Protein AF-A0A7S2PVA5-F1 (afdb_monomer_lite)

Radius of gyration: 33.4 Å; chains: 1; bounding box: 37×71×102 Å

pLDDT: mean 71.13, std 23.62, range [33.78, 97.62]

Secondary structure (DSSP, 8-state):
-------------------------------------------------------------------HHHHHHHHSSS-HHHHHHHHHHGGGTS----EEE-HHHHHHHTS--EEE-GGGSTTSSTTHHHH-

Structure (mmCIF, N/CA/C/O backbone):
data_AF-A0A7S2PVA5-F1
#
_entry.id   AF-A0A7S2PVA5-F1
#
loop_
_atom_site.group_PDB
_atom_site.id
_atom_site.type_symbol
_atom_site.label_atom_id
_atom_site.label_alt_id
_atom_site.label_comp_id
_atom_site.label_asym_id
_atom_site.label_entity_id
_atom_site.label_seq_id
_atom_site.pdbx_PDB_ins_code
_atom_site.Cartn_x
_atom_site.Cartn_y
_atom_site.Cartn_z
_atom_site.occupancy
_atom_site.B_iso_or_equiv
_atom_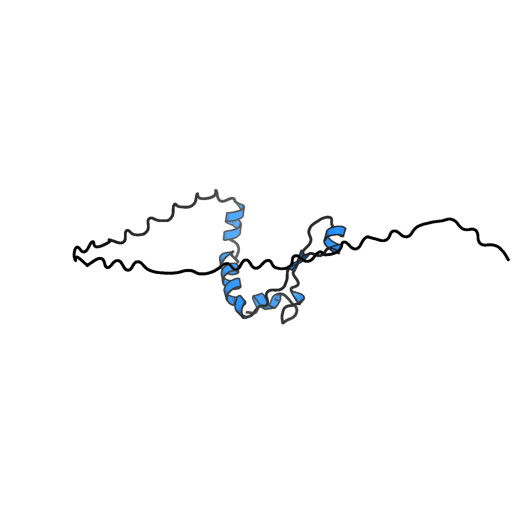site.auth_seq_id
_atom_site.auth_comp_id
_atom_site.auth_asym_id
_atom_site.auth_atom_id
_atom_site.pdbx_PDB_model_num
ATOM 1 N N . MET A 1 1 ? -10.684 12.108 65.804 1.00 39.12 1 MET A N 1
ATOM 2 C CA . MET A 1 1 ? -11.953 12.877 65.810 1.00 39.12 1 MET A CA 1
ATOM 3 C C . MET A 1 1 ? -12.171 13.335 64.368 1.00 39.12 1 MET A C 1
ATOM 5 O O . MET A 1 1 ? -11.266 13.968 63.867 1.00 39.12 1 MET A O 1
ATOM 9 N N . ILE A 1 2 ? -13.187 12.981 63.576 1.00 39.56 2 ILE A N 1
ATOM 10 C CA . ILE A 1 2 ? -14.567 12.536 63.800 1.00 39.56 2 ILE A CA 1
ATOM 11 C C . ILE A 1 2 ? -14.996 11.608 62.637 1.00 39.56 2 ILE A C 1
ATOM 13 O O . ILE A 1 2 ? -14.691 11.861 61.480 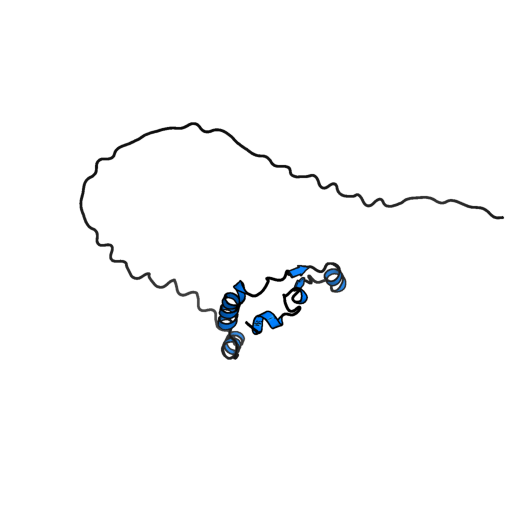1.00 39.56 2 ILE A O 1
ATOM 17 N N . ARG A 1 3 ? -15.676 10.530 63.041 1.00 36.66 3 ARG A N 1
ATOM 18 C CA . ARG A 1 3 ? -16.669 9.643 62.401 1.00 36.66 3 ARG A CA 1
ATOM 19 C C . ARG A 1 3 ? -16.771 9.463 60.874 1.00 36.66 3 ARG A C 1
ATOM 21 O O . ARG A 1 3 ? -17.170 10.338 60.121 1.00 36.66 3 ARG A O 1
ATOM 28 N N . CYS A 1 4 ? -16.643 8.181 60.540 1.00 38.94 4 CYS A N 1
ATOM 29 C CA . CYS A 1 4 ? -17.294 7.430 59.473 1.00 38.94 4 CYS A CA 1
ATOM 30 C C . CYS A 1 4 ? -18.837 7.518 59.538 1.00 38.94 4 CYS A C 1
ATOM 32 O O . CYS A 1 4 ? -19.400 7.336 60.619 1.00 38.94 4 CYS A O 1
ATOM 34 N N . LEU A 1 5 ? -19.507 7.692 58.391 1.00 52.84 5 LEU A N 1
ATOM 35 C CA . LEU A 1 5 ? -20.844 7.144 58.141 1.00 52.84 5 LEU A CA 1
ATOM 36 C C . LEU A 1 5 ? -20.929 6.582 56.716 1.00 52.84 5 LEU A C 1
ATOM 38 O O . LEU A 1 5 ? -20.445 7.155 55.745 1.00 52.84 5 LEU A O 1
ATOM 42 N N . LEU A 1 6 ? -21.527 5.401 56.674 1.00 46.19 6 LEU A N 1
ATOM 43 C CA . LEU A 1 6 ? -21.598 4.407 55.619 1.00 46.19 6 LEU A CA 1
ATOM 44 C C . LEU A 1 6 ? -22.840 4.652 54.740 1.00 46.19 6 LEU A C 1
ATOM 46 O O . LEU A 1 6 ? -23.919 4.875 55.280 1.00 46.19 6 LEU A O 1
ATOM 50 N N . SER A 1 7 ? -22.723 4.529 53.417 1.00 40.94 7 SER A N 1
ATOM 51 C CA . SER A 1 7 ? -23.835 4.188 52.507 1.00 40.94 7 SER A CA 1
ATOM 52 C C . SER A 1 7 ? -23.224 3.726 51.173 1.00 40.94 7 SER A C 1
ATOM 54 O O . SER A 1 7 ? -22.601 4.516 50.479 1.00 40.94 7 SER A O 1
ATOM 56 N N . SER A 1 8 ? -23.011 2.430 50.946 1.00 43.91 8 SER A N 1
ATOM 57 C CA . SER A 1 8 ? -23.956 1.369 50.552 1.00 43.91 8 SER A CA 1
ATOM 58 C C . SER A 1 8 ? -24.037 1.146 49.021 1.00 43.91 8 SER A C 1
ATOM 60 O O . SER A 1 8 ? -24.834 1.748 48.320 1.00 43.91 8 SER A O 1
ATOM 62 N N . ALA A 1 9 ? -23.202 0.191 48.567 1.00 52.84 9 ALA A N 1
ATOM 63 C CA . ALA A 1 9 ? -23.395 -0.757 47.448 1.00 52.84 9 ALA A CA 1
ATOM 64 C C . ALA A 1 9 ? -23.427 -0.259 45.972 1.00 52.84 9 ALA A C 1
ATOM 66 O O . ALA A 1 9 ? -23.708 0.897 45.696 1.00 52.84 9 ALA A O 1
ATOM 67 N N . PRO A 1 10 ? -23.246 -1.157 44.975 1.00 47.12 10 PRO A N 1
ATOM 68 C CA . PRO A 1 10 ? -22.248 -2.224 44.875 1.00 47.12 10 PRO A CA 1
ATOM 69 C C . PRO A 1 10 ? -21.441 -2.183 43.555 1.00 47.12 10 PRO A C 1
ATOM 71 O O . PRO A 1 10 ? -21.831 -1.615 42.538 1.00 47.12 10 PRO A O 1
ATOM 74 N N . ARG A 1 11 ? -20.298 -2.876 43.583 1.00 45.34 11 ARG A N 1
ATOM 75 C CA . ARG A 1 11 ? -19.402 -3.155 42.453 1.00 45.34 11 ARG A CA 1
ATOM 76 C C . ARG A 1 11 ? -20.148 -3.900 41.341 1.00 45.34 11 ARG A C 1
ATOM 78 O O . ARG A 1 11 ? -20.552 -5.046 41.532 1.00 45.34 11 ARG A O 1
ATOM 85 N N . ALA A 1 12 ? -20.271 -3.284 40.169 1.00 39.25 12 ALA A N 1
ATOM 86 C CA . ALA A 1 12 ? -20.726 -3.962 38.962 1.00 39.25 12 ALA A CA 1
ATOM 87 C C . ALA A 1 12 ? -19.630 -4.924 38.475 1.00 39.25 12 ALA A C 1
ATOM 89 O O . ALA A 1 12 ? -18.697 -4.551 37.766 1.00 39.25 12 ALA A O 1
ATOM 90 N N . ALA A 1 13 ? -19.739 -6.182 38.898 1.00 42.28 13 ALA A N 1
ATOM 91 C CA . ALA A 1 13 ? -19.005 -7.297 38.329 1.00 42.28 13 ALA A CA 1
ATOM 92 C C . ALA A 1 13 ? -19.457 -7.490 36.872 1.00 42.28 13 ALA A C 1
ATOM 94 O O . ALA A 1 13 ? -20.525 -8.043 36.598 1.00 42.28 13 ALA A O 1
ATOM 95 N N . ALA A 1 14 ? -18.647 -7.018 35.924 1.00 46.09 14 ALA A N 1
ATOM 96 C CA . ALA A 1 14 ? -18.816 -7.337 34.517 1.00 46.09 14 ALA A CA 1
ATOM 97 C C . ALA A 1 14 ? -18.638 -8.852 34.341 1.00 46.09 14 ALA A C 1
ATOM 99 O O . ALA A 1 14 ? -17.547 -9.405 34.487 1.00 46.09 14 ALA A O 1
ATOM 100 N N . ARG A 1 15 ? -19.757 -9.533 34.082 1.00 44.81 15 ARG A N 1
ATOM 101 C CA . ARG A 1 15 ? -19.827 -10.969 33.814 1.00 44.81 15 ARG A CA 1
ATOM 102 C C . ARG A 1 15 ? -18.920 -11.315 32.635 1.00 44.81 15 ARG A C 1
ATOM 104 O O . ARG A 1 15 ? -19.265 -11.074 31.480 1.00 44.81 15 ARG A O 1
ATOM 111 N N . CYS A 1 16 ? -17.791 -11.940 32.955 1.00 35.78 16 CYS A N 1
ATOM 112 C CA . CYS A 1 16 ? -16.977 -12.718 32.037 1.00 35.78 16 CYS A CA 1
ATOM 113 C C . CYS A 1 16 ? -17.876 -13.801 31.419 1.00 35.78 16 CYS A C 1
ATOM 115 O O . CYS A 1 16 ? -18.257 -14.774 32.078 1.00 35.78 16 CYS A O 1
ATOM 117 N N . ARG A 1 17 ? -18.314 -13.588 30.172 1.00 50.34 17 ARG A N 1
ATOM 118 C CA . ARG A 1 17 ? -19.065 -14.594 29.420 1.00 50.34 17 ARG A CA 1
ATOM 119 C C . ARG A 1 17 ? -18.105 -15.720 29.056 1.00 50.34 17 ARG A C 1
ATOM 121 O O . ARG A 1 17 ? -17.323 -15.626 28.119 1.00 50.34 17 ARG A O 1
ATOM 128 N N . LYS A 1 18 ? -18.196 -16.760 29.879 1.00 37.66 18 LYS A N 1
ATOM 129 C CA . LYS A 1 18 ? -17.742 -18.137 29.699 1.00 37.66 18 LYS A CA 1
ATOM 130 C C . LYS A 1 18 ? -17.725 -18.517 28.210 1.00 37.66 18 LYS A C 1
ATOM 132 O O . LYS A 1 18 ? -18.777 -18.733 27.615 1.00 37.66 18 LYS A O 1
ATOM 137 N N . TRP A 1 19 ? -16.527 -18.586 27.631 1.00 36.44 19 TRP A N 1
ATOM 138 C CA . TRP A 1 19 ? -16.271 -19.282 26.374 1.00 36.44 19 TRP A CA 1
ATOM 139 C C . TRP A 1 19 ? -16.557 -20.765 26.616 1.00 36.44 19 TRP A C 1
ATOM 141 O O . TRP A 1 19 ? -15.769 -21.462 27.251 1.00 36.44 19 TRP A O 1
ATOM 151 N N . GLN A 1 20 ? -17.731 -21.231 26.197 1.00 48.81 20 GLN A N 1
ATOM 152 C CA . GLN A 1 20 ? -18.005 -22.660 26.124 1.00 48.81 20 GLN A CA 1
ATOM 153 C C . GLN A 1 20 ? -17.348 -23.182 24.848 1.00 48.81 20 GLN A C 1
ATOM 155 O O . GLN A 1 20 ? -17.678 -22.751 23.745 1.00 48.81 20 GLN A O 1
ATOM 160 N N . GLY A 1 21 ? -16.358 -24.054 25.032 1.00 35.16 21 GLY A N 1
ATOM 161 C CA . GLY A 1 21 ? -15.656 -24.726 23.952 1.00 35.16 21 GLY A CA 1
ATOM 162 C C . GLY A 1 21 ? -16.605 -25.609 23.151 1.00 35.16 21 GLY A C 1
ATOM 163 O O . GLY A 1 21 ? -17.313 -26.445 23.707 1.00 35.16 21 GLY A O 1
ATOM 164 N N . VAL A 1 22 ? -16.586 -25.433 21.834 1.00 43.97 22 VAL A N 1
ATOM 165 C CA . VAL A 1 22 ? -17.160 -26.389 20.890 1.00 43.97 22 VAL A CA 1
ATOM 166 C C . VAL A 1 22 ? -16.081 -27.435 20.630 1.00 43.97 22 VAL A C 1
ATOM 168 O O . VAL A 1 22 ? -15.209 -27.266 19.781 1.00 43.97 22 VAL A O 1
ATOM 171 N N . THR A 1 23 ? -16.086 -28.496 21.433 1.00 47.66 23 THR A N 1
ATOM 172 C CA . THR A 1 23 ? -15.262 -29.682 21.204 1.00 47.66 23 THR A CA 1
ATOM 173 C C . THR A 1 23 ? -15.934 -30.589 20.178 1.00 47.66 23 THR A C 1
ATOM 175 O O . THR A 1 23 ? -17.041 -31.069 20.403 1.00 47.66 23 THR A O 1
ATOM 178 N N . SER A 1 24 ? -15.225 -30.795 19.066 1.00 41.22 24 SER A N 1
ATOM 179 C CA . SER A 1 24 ? -15.112 -32.024 18.268 1.00 41.22 24 SER A CA 1
ATOM 180 C C . SER A 1 24 ? -16.189 -33.095 18.493 1.00 41.22 24 SER A C 1
ATOM 182 O O . SER A 1 24 ? -16.168 -33.808 19.494 1.00 41.22 24 SER A O 1
ATOM 184 N N . GLN A 1 25 ? -17.053 -33.295 17.496 1.00 51.81 25 GLN A N 1
ATOM 185 C CA . GLN A 1 25 ? -17.727 -34.576 17.300 1.00 51.81 25 GLN A CA 1
ATOM 186 C C . GLN A 1 25 ? -17.215 -35.200 16.003 1.00 51.81 25 GLN A C 1
ATOM 188 O O . GLN A 1 25 ? -17.608 -34.833 14.899 1.00 51.81 25 GLN A O 1
ATOM 193 N N . HIS A 1 26 ? -16.283 -36.136 16.173 1.00 37.53 26 HIS A N 1
ATOM 194 C CA . HIS A 1 26 ? -15.938 -37.144 15.183 1.00 37.53 26 HIS A CA 1
ATOM 195 C C . HIS A 1 26 ? -17.122 -38.108 15.038 1.00 37.53 26 HIS A C 1
ATOM 197 O O . HIS A 1 26 ? -17.460 -38.813 15.987 1.00 37.53 26 HIS A O 1
ATOM 203 N N . ALA A 1 27 ? -17.717 -38.184 13.851 1.00 42.56 27 ALA A N 1
ATOM 204 C CA . ALA A 1 27 ? -18.620 -39.269 13.486 1.00 42.56 27 ALA A CA 1
ATOM 205 C C . ALA A 1 27 ? -17.864 -40.258 12.590 1.00 42.56 27 ALA A C 1
ATOM 207 O O . ALA A 1 27 ? -17.821 -40.121 11.372 1.00 42.56 27 ALA A O 1
ATOM 208 N N . ALA A 1 28 ? -17.244 -41.256 13.217 1.00 41.41 28 ALA A N 1
ATOM 209 C CA . ALA A 1 28 ? -16.765 -42.454 12.544 1.00 41.41 28 ALA A CA 1
ATOM 210 C C . ALA A 1 28 ? -17.867 -43.520 12.591 1.00 41.41 28 ALA A C 1
ATOM 212 O O . ALA A 1 28 ? -18.247 -43.952 13.679 1.00 41.41 28 ALA A O 1
ATOM 213 N N . ARG A 1 29 ? -18.349 -43.995 11.434 1.00 47.12 29 ARG A N 1
ATOM 214 C CA . ARG A 1 29 ? -19.074 -45.274 11.334 1.00 47.12 29 ARG A CA 1
ATOM 215 C C . ARG A 1 29 ? -18.739 -46.028 10.038 1.00 47.12 29 ARG A C 1
ATOM 217 O O . ARG A 1 29 ? -19.212 -45.696 8.963 1.00 47.12 29 ARG A O 1
ATOM 224 N N . ARG A 1 30 ? -17.884 -47.037 10.243 1.00 42.97 30 ARG A N 1
ATOM 225 C CA .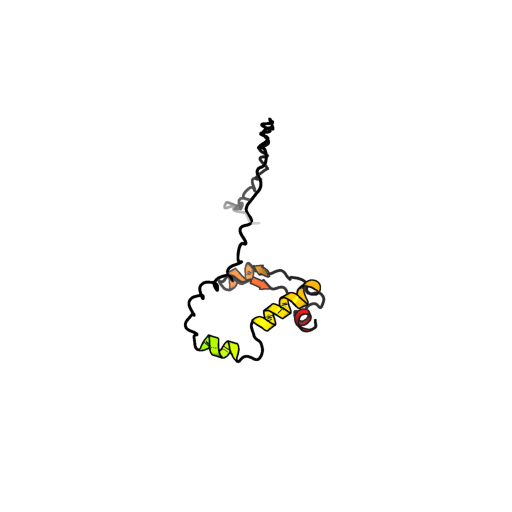 ARG A 1 30 ? -17.730 -48.367 9.614 1.00 42.97 30 ARG A CA 1
ATOM 226 C C . ARG A 1 30 ? -18.143 -48.607 8.151 1.00 42.97 30 ARG A C 1
ATOM 228 O O . ARG A 1 30 ? -19.310 -48.753 7.820 1.00 42.97 30 ARG A O 1
ATOM 235 N N . ILE A 1 31 ? -17.087 -48.857 7.381 1.00 45.88 31 ILE A N 1
ATOM 236 C CA . ILE A 1 31 ? -16.819 -49.949 6.425 1.00 45.88 31 ILE A CA 1
ATOM 237 C C . ILE A 1 31 ? -17.724 -51.196 6.559 1.00 45.88 31 ILE A C 1
ATOM 239 O O . ILE A 1 31 ? -17.705 -51.830 7.614 1.00 45.88 31 ILE A O 1
ATOM 243 N N . VAL A 1 32 ? -18.348 -51.607 5.442 1.00 42.44 32 VAL A N 1
ATOM 244 C CA . VAL A 1 32 ? -18.444 -53.001 4.938 1.00 42.44 32 VAL A CA 1
ATOM 245 C C . VAL A 1 32 ? -18.431 -52.949 3.392 1.00 42.44 32 VAL A C 1
ATOM 247 O O . VAL A 1 32 ? -19.212 -52.214 2.797 1.00 42.44 32 VAL A O 1
ATOM 250 N N . ALA A 1 33 ? -17.512 -53.685 2.760 1.00 41.78 33 ALA A N 1
ATOM 251 C CA . ALA A 1 33 ? -17.417 -53.969 1.310 1.00 41.78 33 ALA A CA 1
ATOM 252 C C . ALA A 1 33 ? -18.003 -55.389 1.027 1.00 41.78 33 ALA A C 1
ATOM 254 O O . ALA A 1 33 ? -18.468 -55.982 2.001 1.00 41.78 33 ALA A O 1
ATOM 255 N N . PRO A 1 34 ? -17.918 -56.043 -0.163 1.00 54.81 34 PRO A N 1
ATOM 256 C CA . PRO A 1 34 ? -17.424 -55.640 -1.492 1.00 54.81 34 PRO A CA 1
ATOM 257 C C . PRO A 1 34 ? -18.270 -56.174 -2.702 1.00 54.81 34 PRO A C 1
ATOM 259 O O . PRO A 1 34 ? -19.274 -56.850 -2.524 1.00 54.81 34 PRO A O 1
ATOM 262 N N . GLN A 1 35 ? -17.756 -55.922 -3.919 1.00 45.94 35 GLN A N 1
ATOM 263 C CA . GLN A 1 35 ? -17.907 -56.66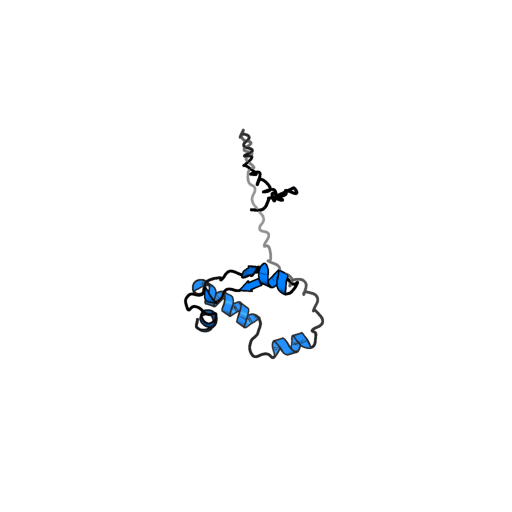5 -5.194 1.00 45.94 35 GLN A CA 1
ATOM 264 C C . GLN A 1 35 ? -19.256 -56.710 -5.939 1.00 45.94 35 GLN A C 1
ATOM 266 O O . GLN A 1 35 ? -20.217 -57.309 -5.489 1.00 45.94 35 GLN A O 1
ATOM 271 N N . GLU A 1 36 ? -19.222 -56.242 -7.191 1.00 39.78 36 GLU A N 1
ATOM 272 C CA . GLU A 1 36 ? -19.679 -57.028 -8.347 1.00 39.78 36 GLU A CA 1
ATOM 273 C C . GLU A 1 36 ? -18.787 -56.659 -9.542 1.00 39.78 36 GLU A C 1
ATOM 275 O O . GLU A 1 36 ? -18.778 -55.530 -10.037 1.00 39.78 36 GLU A O 1
ATOM 280 N N . LEU A 1 37 ? -17.964 -57.621 -9.946 1.00 49.97 37 LEU A N 1
ATOM 281 C CA . LEU A 1 37 ? -17.034 -57.550 -11.063 1.00 49.97 37 LEU A CA 1
ATOM 282 C C . LEU A 1 37 ? -17.801 -58.038 -12.296 1.00 49.97 37 LEU A C 1
ATOM 284 O O . LEU A 1 37 ? -17.817 -59.229 -12.588 1.00 49.97 37 LEU A O 1
ATOM 288 N N . ARG A 1 38 ? -18.486 -57.136 -13.006 1.00 46.06 38 ARG A N 1
ATOM 289 C CA . ARG A 1 38 ? -19.083 -57.475 -14.304 1.00 46.06 38 ARG A CA 1
ATOM 290 C C . ARG A 1 38 ? -18.113 -57.129 -15.416 1.00 46.06 38 ARG A C 1
ATOM 292 O O . ARG A 1 38 ? -17.977 -55.977 -15.816 1.00 46.06 38 ARG A O 1
ATOM 299 N N . ALA A 1 39 ? -17.440 -58.169 -15.894 1.00 42.69 39 ALA A N 1
ATOM 300 C CA . ALA A 1 39 ? -16.810 -58.184 -17.197 1.00 42.69 39 ALA A CA 1
ATOM 301 C C . ALA A 1 39 ? -17.869 -57.852 -18.258 1.00 42.69 39 ALA A C 1
ATOM 303 O O . ALA A 1 39 ? -18.872 -58.557 -18.374 1.00 42.69 39 ALA A O 1
ATOM 304 N N . PHE A 1 40 ? -17.645 -56.788 -19.024 1.00 33.78 40 PHE A N 1
ATOM 305 C CA . PHE A 1 40 ? -18.328 -56.591 -20.292 1.00 33.78 40 PHE A CA 1
ATOM 306 C C . PHE A 1 40 ? -17.269 -56.678 -21.385 1.00 33.78 40 PHE A C 1
ATOM 308 O O . PHE A 1 40 ? -16.363 -55.853 -21.480 1.00 33.78 40 PHE A O 1
ATOM 315 N N . SER A 1 41 ? -17.349 -57.783 -22.117 1.00 38.19 41 SER A N 1
ATOM 316 C CA . SER A 1 41 ? -16.609 -58.096 -23.330 1.00 38.19 41 SER A CA 1
ATOM 317 C C . SER A 1 41 ? -16.644 -56.936 -24.322 1.00 38.19 41 SER A C 1
ATOM 319 O O . SER A 1 41 ? -17.702 -56.350 -24.550 1.00 38.19 41 SER A O 1
ATOM 321 N N . GLY A 1 42 ? -15.493 -56.640 -24.924 1.00 39.44 42 GLY A N 1
ATOM 322 C CA . GLY A 1 42 ? -15.377 -55.636 -25.973 1.00 39.44 42 GLY A CA 1
ATOM 323 C C . GLY A 1 42 ? -16.111 -56.012 -27.259 1.00 39.44 42 GLY A C 1
ATOM 324 O O . GLY A 1 42 ? -16.294 -57.191 -27.560 1.00 39.44 42 GLY A O 1
ATOM 325 N N . VAL A 1 43 ? -16.455 -54.979 -28.026 1.00 45.12 43 VAL A N 1
ATOM 326 C CA . VAL A 1 43 ? -16.612 -55.008 -29.484 1.00 45.12 43 VAL A CA 1
ATOM 327 C C . VAL A 1 43 ? -16.029 -53.694 -30.016 1.00 45.12 43 VAL A C 1
ATOM 329 O O . VAL A 1 43 ? -16.177 -52.650 -29.382 1.00 45.12 43 VAL A O 1
ATOM 332 N N . ALA A 1 44 ? -15.278 -53.813 -31.108 1.00 43.41 44 ALA A N 1
ATOM 333 C CA . ALA A 1 44 ? -14.575 -52.760 -31.830 1.00 43.41 44 ALA A CA 1
ATOM 334 C C . ALA A 1 44 ? -15.494 -51.971 -32.783 1.00 43.41 44 ALA A C 1
ATOM 336 O O . ALA A 1 44 ? -16.598 -52.430 -33.071 1.00 43.41 44 ALA A O 1
ATOM 337 N N . ASP A 1 45 ? -14.933 -50.870 -33.303 1.00 37.38 45 ASP A N 1
ATOM 338 C CA . ASP A 1 45 ? -15.414 -49.988 -34.384 1.00 37.38 45 ASP A CA 1
ATOM 339 C C . ASP A 1 45 ? -16.653 -49.129 -34.047 1.00 37.38 45 ASP A C 1
ATOM 341 O O . ASP A 1 45 ? -17.564 -49.566 -33.357 1.00 37.38 45 ASP A O 1
ATOM 345 N N . ASP A 1 46 ? -16.724 -47.843 -34.388 1.00 39.53 46 ASP A N 1
ATOM 346 C CA . ASP A 1 46 ? -16.086 -47.119 -35.487 1.00 39.53 46 ASP A CA 1
ATOM 347 C C . ASP A 1 46 ? -15.488 -45.782 -35.010 1.00 39.53 46 ASP A C 1
ATOM 349 O O . ASP A 1 46 ? -15.961 -45.148 -34.061 1.00 39.53 46 ASP A O 1
ATOM 353 N N . GLY A 1 47 ? -14.421 -45.346 -35.680 1.00 50.59 47 GLY A N 1
ATOM 354 C CA . GLY A 1 47 ? -13.821 -44.035 -35.473 1.00 50.59 47 GLY A CA 1
ATOM 355 C C . GLY A 1 47 ? -14.781 -42.912 -35.853 1.00 50.59 47 GLY A C 1
ATOM 356 O O . GLY A 1 47 ? -14.991 -42.647 -37.034 1.00 50.59 47 GLY A O 1
ATOM 357 N N . GLU A 1 48 ? -15.295 -42.204 -34.851 1.00 43.56 48 GLU A N 1
ATOM 358 C CA . GLU A 1 48 ? -15.894 -40.891 -35.052 1.00 43.56 48 GLU A CA 1
ATOM 359 C C . GLU A 1 48 ? -14.814 -39.840 -34.795 1.00 43.56 48 GLU A C 1
ATOM 361 O O . GLU A 1 48 ? -14.393 -39.585 -33.663 1.00 43.56 48 GLU A O 1
ATOM 366 N N . GLU A 1 49 ? -14.299 -39.285 -35.887 1.00 43.75 49 GLU A N 1
ATOM 367 C CA . GLU A 1 49 ? -13.451 -38.105 -35.890 1.00 43.75 49 GLU A CA 1
ATOM 368 C C . GLU A 1 49 ? -14.257 -36.952 -35.276 1.00 43.75 49 GLU A C 1
ATOM 370 O O . GLU A 1 49 ? -15.076 -36.310 -35.935 1.00 43.75 49 GLU A O 1
ATOM 375 N N . ILE A 1 50 ? -14.068 -36.719 -33.974 1.00 50.97 50 ILE A N 1
ATOM 376 C CA . ILE A 1 50 ? -14.565 -35.517 -33.312 1.00 50.97 50 ILE A CA 1
ATOM 377 C C . ILE A 1 50 ? -13.776 -34.363 -33.920 1.00 50.97 50 ILE A C 1
ATOM 379 O O . ILE A 1 50 ? -12.662 -34.054 -33.502 1.00 50.97 50 ILE A O 1
ATOM 383 N N . VAL A 1 51 ? -14.348 -33.743 -34.947 1.00 55.75 51 VAL A N 1
ATOM 384 C CA . VAL A 1 51 ? -13.934 -32.416 -35.377 1.00 55.75 51 VAL A CA 1
ATOM 385 C C . VAL A 1 51 ? -14.149 -31.503 -34.176 1.00 55.75 51 VAL A C 1
ATOM 387 O O . VAL A 1 51 ? -15.283 -31.193 -33.810 1.00 55.75 51 VAL A O 1
ATOM 390 N N . ASP A 1 52 ? -13.056 -31.141 -33.506 1.00 60.09 52 ASP A N 1
ATOM 391 C CA . ASP A 1 52 ? -13.048 -30.140 -32.448 1.00 60.09 52 ASP A CA 1
ATOM 392 C C . ASP A 1 52 ? -13.578 -28.840 -33.053 1.00 60.09 52 ASP A C 1
ATOM 394 O O . ASP A 1 52 ? -12.850 -28.052 -33.664 1.00 60.09 52 ASP A O 1
ATOM 398 N N . ALA A 1 53 ? -14.892 -28.645 -32.941 1.00 61.25 53 ALA A N 1
ATOM 399 C CA . ALA A 1 53 ? -15.536 -27.401 -33.287 1.00 61.25 53 ALA A CA 1
ATOM 400 C C . ALA A 1 53 ? -14.772 -26.303 -32.536 1.00 61.25 53 ALA A C 1
ATOM 402 O O . ALA A 1 53 ? -14.616 -26.414 -31.313 1.00 61.25 53 ALA A O 1
ATOM 403 N N . PRO A 1 54 ? -14.256 -25.267 -33.228 1.00 69.19 54 PRO A N 1
ATOM 404 C CA . PRO A 1 54 ? -13.567 -24.187 -32.545 1.00 69.19 54 PRO A CA 1
ATOM 405 C C . PRO A 1 54 ? -14.512 -23.680 -31.456 1.00 69.19 54 PRO A C 1
ATOM 407 O O . PRO A 1 54 ? -15.692 -23.468 -31.760 1.00 69.19 54 PRO A O 1
ATOM 410 N N . PRO A 1 55 ? -14.054 -23.547 -30.195 1.00 71.38 55 PRO A N 1
ATOM 411 C CA . PRO A 1 55 ? -14.928 -23.152 -29.108 1.00 71.38 55 PRO A CA 1
ATOM 412 C C . PRO A 1 55 ? -15.617 -21.863 -29.5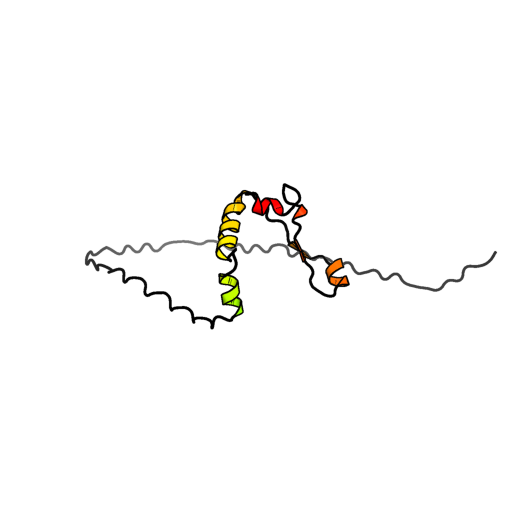32 1.00 71.38 55 PRO A C 1
ATOM 414 O O . PRO A 1 55 ? -14.959 -20.844 -29.762 1.00 71.38 55 PRO A O 1
ATOM 417 N N . SER A 1 56 ? -16.938 -21.941 -29.707 1.00 67.94 56 SER A N 1
ATOM 418 C CA . SER A 1 56 ? -17.773 -20.787 -30.011 1.00 67.94 56 SER A CA 1
ATOM 419 C C . SER A 1 56 ? -17.371 -19.678 -29.042 1.00 67.94 56 SER A C 1
ATOM 421 O O . SER A 1 56 ? -17.296 -19.968 -27.838 1.00 67.94 56 SER A O 1
ATOM 423 N N . PRO A 1 57 ? -17.049 -18.464 -29.531 1.00 72.94 57 PRO A N 1
ATOM 424 C CA . PRO A 1 57 ? -16.534 -17.407 -28.678 1.00 72.94 57 PRO A CA 1
ATOM 425 C C . PRO A 1 57 ? -17.469 -17.261 -27.474 1.00 72.94 57 PRO A C 1
ATOM 427 O O . PRO A 1 57 ? -18.692 -17.297 -27.665 1.00 72.94 57 PRO A O 1
ATOM 430 N N . PRO A 1 58 ? -16.927 -17.161 -26.243 1.00 73.88 58 PRO A N 1
ATOM 431 C CA . PRO A 1 58 ? -17.736 -16.969 -25.050 1.00 73.88 58 PRO A CA 1
ATOM 432 C C . PRO A 1 58 ? -18.774 -15.883 -25.328 1.00 73.88 58 PRO A C 1
ATOM 434 O O . PRO A 1 58 ? -18.400 -14.888 -25.958 1.00 73.88 58 PRO A O 1
ATOM 437 N N . PRO A 1 59 ? -20.045 -16.055 -24.910 1.00 68.50 59 PRO A N 1
ATOM 438 C CA . PRO A 1 59 ? -21.080 -15.058 -25.148 1.00 68.50 59 PRO A CA 1
ATOM 439 C C . PRO A 1 59 ? -20.530 -13.703 -24.720 1.00 68.50 59 PRO A C 1
ATOM 441 O O . PRO A 1 59 ? -20.182 -13.512 -23.552 1.00 68.50 59 PRO A O 1
ATOM 444 N N . GLU A 1 60 ? -20.339 -12.826 -25.708 1.00 61.91 60 GLU A N 1
ATOM 445 C CA . GLU A 1 60 ? -19.628 -11.566 -25.551 1.00 61.91 60 GLU A CA 1
ATOM 446 C C . GLU A 1 60 ? -20.327 -10.804 -24.427 1.00 61.91 60 GLU A C 1
ATOM 448 O O . GLU A 1 60 ? -21.507 -10.457 -24.536 1.00 61.91 60 GLU A O 1
ATOM 453 N N . ALA A 1 61 ? -19.636 -10.665 -23.290 1.00 66.31 61 ALA A N 1
ATOM 454 C CA . ALA A 1 61 ? -20.218 -10.087 -22.090 1.00 66.31 61 ALA A CA 1
ATOM 455 C C . ALA A 1 61 ? -20.877 -8.747 -22.456 1.00 66.31 61 ALA A C 1
ATOM 457 O O . ALA A 1 61 ? -20.294 -7.991 -23.242 1.00 66.31 61 ALA A O 1
ATOM 458 N N . PRO A 1 62 ? -22.077 -8.434 -21.929 1.00 64.75 62 PRO A N 1
ATOM 459 C CA . PRO A 1 62 ? -22.797 -7.230 -22.316 1.00 64.75 62 PRO A CA 1
ATOM 460 C C . PRO A 1 62 ? -21.880 -6.025 -22.121 1.00 64.75 62 PRO A C 1
ATOM 462 O O . PRO A 1 62 ? -21.474 -5.728 -20.993 1.00 64.75 62 PRO A O 1
ATOM 465 N N . LYS A 1 63 ? -21.519 -5.372 -23.237 1.00 63.09 63 LYS A N 1
ATOM 466 C CA . LYS A 1 63 ? -20.594 -4.235 -23.271 1.00 63.09 63 LYS A CA 1
ATOM 467 C C . LYS A 1 63 ? -21.171 -3.152 -22.372 1.00 63.09 63 LYS A C 1
ATOM 469 O O . LYS A 1 63 ? -22.128 -2.466 -22.735 1.00 63.09 63 LYS A O 1
ATOM 474 N N . ARG A 1 64 ? -20.643 -3.059 -21.148 1.00 75.88 64 ARG A N 1
ATOM 475 C CA . ARG A 1 64 ? -21.003 -2.005 -20.199 1.00 75.88 64 ARG A CA 1
ATOM 476 C C . ARG A 1 64 ? -20.826 -0.682 -20.930 1.00 75.88 64 ARG A C 1
ATOM 478 O O . ARG A 1 64 ? -19.789 -0.466 -21.552 1.00 75.88 64 ARG A O 1
ATOM 485 N N . LYS A 1 65 ? -21.837 0.186 -20.871 1.00 70.19 65 LYS A N 1
ATOM 486 C CA . LYS A 1 65 ? -21.715 1.545 -21.400 1.00 70.19 65 LYS A CA 1
ATOM 487 C C . LYS A 1 65 ? -20.538 2.201 -20.681 1.00 70.19 65 LYS A C 1
ATOM 489 O O . LYS A 1 65 ? -20.624 2.433 -19.477 1.00 70.19 65 LYS A O 1
ATOM 494 N N . ILE A 1 66 ? -19.449 2.406 -21.415 1.00 73.31 66 ILE A N 1
ATOM 495 C CA . ILE A 1 66 ? -18.226 3.038 -20.927 1.00 73.31 66 ILE A CA 1
ATOM 496 C C . ILE A 1 66 ? -18.596 4.441 -20.467 1.00 73.31 66 ILE A C 1
ATOM 498 O O . ILE A 1 66 ? -19.118 5.254 -21.233 1.00 73.31 66 ILE A O 1
ATOM 502 N N . SER A 1 67 ? -18.430 4.678 -19.170 1.00 82.81 67 SER A N 1
ATOM 503 C CA . SER A 1 67 ? -18.630 5.995 -18.591 1.00 82.81 67 SER A CA 1
ATOM 504 C C . SER A 1 67 ? -17.414 6.856 -18.924 1.00 82.81 67 SER A C 1
ATOM 506 O O . SER A 1 67 ? -16.317 6.332 -19.088 1.00 82.81 67 SER A O 1
ATOM 508 N N . GLN A 1 68 ? -17.569 8.182 -18.980 1.00 79.25 68 GLN A N 1
ATOM 509 C CA . GLN A 1 68 ? -16.442 9.096 -19.230 1.00 79.25 68 GLN A CA 1
ATOM 510 C C . GLN A 1 68 ? -15.241 8.820 -18.304 1.00 79.25 68 GLN A C 1
ATOM 512 O O . GLN A 1 68 ? -14.098 8.952 -18.723 1.00 79.25 68 GLN A O 1
ATOM 517 N N . ARG A 1 69 ? -15.491 8.375 -17.061 1.00 80.25 69 ARG A N 1
ATOM 518 C CA . ARG A 1 69 ? -14.446 7.983 -16.101 1.00 80.25 69 ARG A CA 1
ATOM 519 C C . ARG A 1 69 ? -13.585 6.824 -16.589 1.00 80.25 69 ARG A C 1
ATOM 521 O O . ARG A 1 69 ? -12.386 6.851 -16.354 1.00 80.25 69 ARG A O 1
ATOM 528 N N . ASP A 1 70 ? -14.180 5.837 -17.247 1.00 82.31 70 ASP A N 1
ATOM 529 C CA . ASP A 1 70 ? -13.455 4.658 -17.720 1.00 82.31 70 ASP A CA 1
ATOM 530 C C . ASP A 1 70 ? -12.484 5.045 -18.845 1.00 82.31 70 ASP A C 1
ATOM 532 O O . ASP A 1 70 ? -11.353 4.573 -18.865 1.00 82.31 70 ASP A O 1
ATOM 536 N N . THR A 1 71 ? -12.874 5.993 -19.705 1.00 82.00 71 THR A N 1
ATOM 537 C CA . THR A 1 71 ? -12.005 6.542 -20.756 1.00 82.00 71 THR A CA 1
ATOM 538 C C . THR A 1 71 ? -10.765 7.222 -20.171 1.00 82.00 71 THR A C 1
ATOM 540 O O . THR A 1 71 ? -9.654 6.968 -20.624 1.00 82.00 71 THR A O 1
ATOM 543 N N . TYR A 1 72 ? -10.929 8.033 -19.118 1.00 84.12 72 TYR A N 1
ATOM 544 C CA . TYR A 1 72 ? -9.794 8.689 -18.458 1.00 84.12 72 TYR A CA 1
ATOM 545 C C . TYR A 1 72 ? -8.853 7.698 -17.764 1.00 84.12 72 TYR A C 1
ATOM 547 O O . TYR A 1 72 ? -7.662 7.971 -17.661 1.00 84.12 72 TYR A O 1
ATOM 555 N N . LEU A 1 73 ? -9.357 6.557 -17.278 1.00 82.38 73 LEU A N 1
ATOM 556 C CA . LEU A 1 73 ? -8.513 5.537 -16.649 1.00 82.38 73 LEU A CA 1
ATOM 557 C C . LEU A 1 73 ? -7.607 4.817 -17.656 1.00 82.38 73 LEU A C 1
ATOM 559 O O . LEU A 1 73 ? -6.522 4.388 -17.269 1.00 82.38 73 LEU A O 1
ATOM 563 N N . GLU A 1 74 ? -8.025 4.697 -18.919 1.00 81.62 74 GLU A N 1
ATOM 564 C CA . GLU A 1 74 ? -7.198 4.103 -19.979 1.00 81.62 74 GLU A CA 1
ATOM 565 C C . GLU A 1 74 ? -6.107 5.050 -20.504 1.00 81.62 74 GLU A C 1
ATOM 567 O O . GLU A 1 74 ? -5.087 4.579 -20.996 1.00 81.62 74 GLU A O 1
ATOM 572 N N . GLU A 1 75 ? -6.271 6.367 -20.355 1.00 88.75 75 GLU A N 1
ATOM 573 C CA . GLU A 1 75 ? -5.265 7.364 -20.759 1.00 88.75 75 GLU A CA 1
ATOM 574 C C . GLU A 1 75 ? -4.152 7.561 -19.708 1.00 88.75 75 GLU A C 1
ATOM 576 O O . GLU A 1 75 ? -3.099 8.137 -19.992 1.00 88.75 75 GLU A O 1
ATOM 581 N N . LEU A 1 76 ? -4.346 7.070 -18.478 1.00 93.06 76 LEU A N 1
ATOM 582 C CA . LEU A 1 76 ? -3.343 7.186 -17.421 1.00 93.06 76 LEU A CA 1
ATOM 583 C C . LEU A 1 76 ? -2.070 6.388 -17.761 1.00 93.06 76 LEU A C 1
ATOM 585 O O . LEU A 1 76 ? -2.150 5.266 -18.257 1.00 93.06 76 LEU A O 1
ATOM 589 N N . PRO A 1 77 ? -0.879 6.894 -17.385 1.00 94.44 77 PRO A N 1
ATOM 590 C CA . PRO A 1 77 ? 0.395 6.226 -17.670 1.00 94.44 77 PRO A CA 1
ATOM 591 C C . PRO A 1 77 ? 0.569 4.878 -16.953 1.00 94.44 77 PRO A C 1
ATOM 593 O O . PRO A 1 77 ? 1.506 4.143 -17.252 1.00 94.44 77 PRO A O 1
ATOM 596 N N . VAL A 1 78 ? -0.292 4.568 -15.979 1.00 93.56 78 VAL A N 1
ATOM 597 C CA . VAL A 1 78 ? -0.303 3.300 -15.247 1.00 93.56 78 VAL A CA 1
ATOM 598 C C . VAL A 1 78 ? -1.710 2.729 -15.295 1.00 93.56 78 VAL A C 1
ATOM 600 O O . VAL A 1 78 ? -2.653 3.310 -14.759 1.00 93.56 78 VAL A O 1
ATOM 603 N N . THR A 1 79 ? -1.826 1.556 -15.899 1.00 93.69 79 THR A N 1
ATOM 604 C CA . THR A 1 79 ? -3.076 0.825 -16.072 1.00 93.69 79 THR A CA 1
ATOM 605 C C . THR A 1 79 ? -3.261 -0.234 -14.985 1.00 93.69 79 THR A C 1
ATOM 607 O O . THR A 1 79 ? -2.326 -0.666 -14.302 1.00 93.69 79 THR A O 1
ATOM 610 N N . PHE A 1 80 ? -4.489 -0.738 -14.844 1.00 92.25 80 PHE A N 1
ATOM 611 C CA . PHE A 1 80 ? -4.767 -1.873 -13.959 1.00 92.25 80 PHE A CA 1
ATOM 612 C C . PHE A 1 80 ? -3.982 -3.1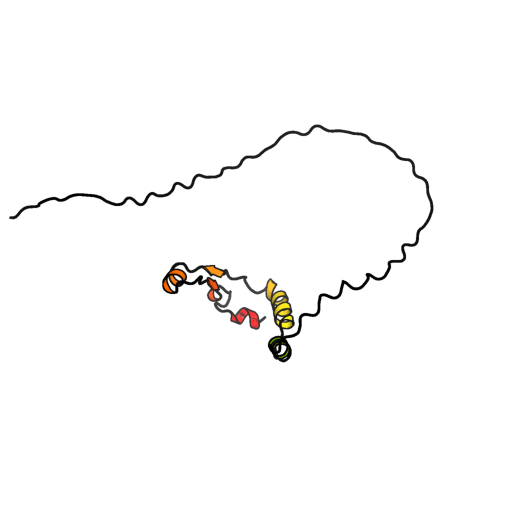42 -14.348 1.00 92.25 80 PHE A C 1
ATOM 614 O O . PHE A 1 80 ? -3.594 -3.931 -13.479 1.00 92.25 80 PHE A O 1
ATOM 621 N N . SER A 1 81 ? -3.721 -3.331 -15.646 1.00 94.12 81 SER A N 1
ATOM 622 C CA . SER A 1 81 ? -2.909 -4.442 -16.150 1.00 94.12 81 SER A CA 1
ATOM 623 C C . SER A 1 81 ? -1.481 -4.372 -15.604 1.00 94.12 81 SER A C 1
ATOM 625 O O . SER A 1 81 ? -0.939 -5.381 -15.152 1.00 94.12 81 SER A O 1
ATOM 627 N N . ASP A 1 82 ? -0.896 -3.173 -15.540 1.00 94.81 82 ASP A N 1
ATOM 628 C CA . ASP A 1 82 ? 0.445 -2.951 -14.985 1.00 94.81 82 ASP A CA 1
ATOM 629 C C . ASP A 1 82 ? 0.514 -3.354 -13.513 1.00 94.81 82 ASP A C 1
ATOM 631 O O . ASP A 1 82 ? 1.401 -4.104 -13.108 1.00 94.81 82 ASP A O 1
ATOM 635 N N . ILE A 1 83 ? -0.481 -2.940 -12.723 1.00 94.88 83 ILE A N 1
ATOM 636 C CA . ILE A 1 83 ? -0.577 -3.273 -11.295 1.00 94.88 83 ILE A CA 1
ATOM 637 C C . ILE A 1 83 ? -0.759 -4.785 -11.095 1.00 94.88 83 ILE A C 1
ATOM 639 O O . ILE A 1 83 ? -0.149 -5.381 -10.203 1.00 94.88 83 ILE A O 1
ATOM 643 N N . SER A 1 84 ? -1.573 -5.427 -11.936 1.00 96.38 84 SER A N 1
ATOM 644 C CA . SER A 1 84 ? -1.809 -6.873 -11.885 1.00 96.38 84 SER A CA 1
ATOM 645 C C . SER A 1 84 ? -0.535 -7.665 -12.185 1.00 96.38 84 SER A C 1
ATOM 647 O O . SER A 1 84 ? -0.219 -8.613 -11.461 1.00 96.38 84 SER A O 1
ATOM 649 N N . ARG A 1 85 ? 0.238 -7.236 -13.194 1.00 96.06 85 ARG A N 1
ATOM 650 C CA . ARG A 1 85 ? 1.554 -7.804 -13.522 1.00 96.06 85 ARG A CA 1
ATOM 651 C C . ARG A 1 85 ? 2.553 -7.588 -12.385 1.00 96.06 85 ARG A C 1
ATOM 653 O O . ARG A 1 85 ? 3.186 -8.550 -11.949 1.00 96.06 85 ARG A O 1
ATOM 660 N N . ALA A 1 86 ? 2.625 -6.374 -11.838 1.00 95.94 86 ALA A N 1
ATOM 661 C CA . ALA A 1 86 ? 3.503 -6.046 -10.716 1.00 95.94 86 ALA A CA 1
ATOM 662 C C . ALA A 1 86 ? 3.206 -6.909 -9.477 1.00 95.94 86 ALA A C 1
ATOM 664 O O . ALA A 1 86 ? 4.124 -7.438 -8.858 1.00 95.94 86 ALA A O 1
ATOM 665 N N . ASN A 1 87 ? 1.930 -7.139 -9.144 1.00 95.50 87 ASN A N 1
ATOM 666 C CA . ASN A 1 87 ? 1.535 -7.989 -8.015 1.00 95.50 87 ASN A CA 1
ATOM 667 C C . ASN A 1 87 ? 2.033 -9.439 -8.147 1.00 95.50 87 ASN A C 1
ATOM 669 O O . ASN A 1 87 ? 2.372 -10.065 -7.141 1.00 95.50 87 ASN A O 1
ATOM 673 N N . VAL A 1 88 ? 2.078 -9.982 -9.368 1.00 96.00 88 VAL A N 1
ATOM 674 C CA . VAL A 1 88 ? 2.640 -11.317 -9.620 1.00 96.00 88 VAL A CA 1
ATOM 675 C C . VAL A 1 88 ? 4.166 -11.283 -9.525 1.00 96.00 88 VAL A C 1
ATOM 677 O O . VAL A 1 88 ? 4.734 -12.145 -8.856 1.00 96.00 88 VAL A O 1
ATOM 680 N N . ALA A 1 89 ? 4.811 -10.271 -10.113 1.00 95.31 89 ALA A N 1
ATOM 681 C CA . ALA A 1 89 ? 6.267 -10.121 -10.116 1.00 95.31 89 ALA A CA 1
ATOM 682 C C . ALA A 1 89 ? 6.856 -10.025 -8.696 1.00 95.31 89 ALA A C 1
ATOM 684 O O . ALA A 1 89 ? 7.785 -10.751 -8.350 1.00 95.31 89 ALA A O 1
ATOM 685 N N . ILE A 1 90 ? 6.261 -9.204 -7.826 1.00 94.94 90 ILE A N 1
ATOM 686 C CA . ILE A 1 90 ? 6.790 -8.950 -6.475 1.00 94.94 90 ILE A CA 1
ATOM 687 C C . ILE A 1 90 ? 6.382 -10.010 -5.437 1.00 94.94 90 ILE A C 1
ATOM 689 O O . ILE A 1 90 ? 6.769 -9.923 -4.268 1.00 94.94 90 ILE A O 1
ATOM 693 N N . ARG A 1 91 ? 5.584 -11.017 -5.824 1.00 93.12 91 ARG A N 1
ATOM 694 C CA . ARG A 1 91 ? 4.958 -11.981 -4.900 1.00 93.12 91 ARG A CA 1
ATOM 695 C C . ARG A 1 91 ? 5.964 -12.814 -4.107 1.00 93.12 91 ARG A C 1
ATOM 697 O O . ARG A 1 91 ? 5.683 -13.167 -2.965 1.00 93.12 91 ARG A O 1
ATOM 704 N N . THR A 1 92 ? 7.096 -13.155 -4.711 1.00 91.75 92 THR A N 1
ATOM 705 C CA . THR A 1 92 ? 8.155 -13.964 -4.083 1.00 91.75 92 THR A CA 1
ATOM 706 C C . THR A 1 92 ? 9.010 -13.151 -3.115 1.00 91.75 92 THR A C 1
ATOM 708 O O . THR A 1 92 ? 9.623 -13.710 -2.212 1.00 91.75 92 THR A O 1
ATOM 711 N N . GLY A 1 93 ? 9.040 -11.830 -3.298 1.00 88.94 93 GLY A N 1
ATOM 712 C CA . GLY A 1 93 ? 9.968 -10.935 -2.626 1.00 88.94 93 GLY A CA 1
ATOM 713 C C . GLY A 1 93 ? 9.367 -10.039 -1.553 1.00 88.94 93 GLY A C 1
ATOM 714 O O . GLY A 1 93 ? 10.083 -9.566 -0.674 1.00 88.94 93 GLY A O 1
ATOM 715 N N . VAL A 1 94 ? 8.059 -9.796 -1.615 1.00 93.56 94 VAL A N 1
ATOM 716 C CA . VAL A 1 94 ? 7.384 -8.846 -0.734 1.00 93.56 94 VAL A CA 1
ATOM 717 C C . VAL A 1 94 ? 6.439 -9.566 0.215 1.00 93.56 94 VAL A C 1
ATOM 719 O O . VAL A 1 94 ? 5.543 -10.310 -0.192 1.00 93.56 94 VAL A O 1
ATOM 722 N N . LYS A 1 95 ? 6.575 -9.275 1.511 1.00 93.56 95 LYS A N 1
ATOM 723 C CA . LYS A 1 95 ? 5.696 -9.822 2.545 1.00 93.56 95 LYS A CA 1
ATOM 724 C C . LYS A 1 95 ? 4.268 -9.300 2.362 1.00 93.56 95 LYS A C 1
ATOM 726 O O . LYS A 1 95 ? 4.026 -8.108 2.159 1.00 93.56 95 LYS A O 1
ATOM 731 N N . ARG A 1 96 ? 3.271 -10.174 2.512 1.00 94.50 96 ARG A N 1
ATOM 732 C CA . ARG A 1 96 ? 1.874 -9.739 2.663 1.00 94.50 96 ARG A CA 1
ATOM 733 C C . ARG A 1 96 ? 1.653 -9.242 4.089 1.00 94.50 96 ARG A C 1
ATOM 735 O O . ARG A 1 96 ? 1.478 -10.022 5.017 1.00 94.50 96 ARG A O 1
ATOM 742 N N . THR A 1 97 ? 1.693 -7.928 4.248 1.00 95.56 97 THR A N 1
ATOM 743 C CA . THR A 1 97 ? 1.395 -7.220 5.499 1.00 95.56 97 THR A CA 1
ATOM 744 C C . THR A 1 97 ? -0.064 -7.421 5.907 1.00 95.56 97 THR A C 1
ATOM 746 O O . THR A 1 97 ? -0.946 -7.451 5.037 1.00 95.56 97 THR A O 1
ATOM 749 N N . PRO A 1 98 ? -0.356 -7.543 7.209 1.00 95.88 98 PRO A N 1
ATOM 750 C CA . PRO A 1 98 ? -1.727 -7.667 7.676 1.00 95.88 98 PRO A CA 1
ATOM 751 C C . PRO A 1 98 ? -2.506 -6.357 7.466 1.00 95.88 98 PRO A C 1
ATOM 753 O O . PRO A 1 98 ? -1.935 -5.271 7.350 1.00 95.88 98 PRO A O 1
ATOM 756 N N . CYS A 1 99 ? -3.829 -6.476 7.389 1.00 96.62 99 CYS A N 1
ATOM 757 C CA . CYS A 1 99 ? -4.753 -5.346 7.396 1.00 96.62 99 CYS A CA 1
ATOM 758 C C . CYS A 1 99 ? -5.648 -5.509 8.623 1.00 96.62 99 CYS A C 1
ATOM 760 O O . CYS A 1 99 ? -6.520 -6.378 8.641 1.00 96.62 99 CYS A O 1
ATOM 762 N N . ILE A 1 100 ? -5.359 -4.755 9.681 1.00 96.69 100 ILE A N 1
ATOM 763 C CA . ILE A 1 100 ? -5.988 -4.938 10.993 1.00 96.69 100 ILE A CA 1
ATOM 764 C C . ILE A 1 100 ? -7.021 -3.848 11.247 1.00 96.69 100 ILE A C 1
ATOM 766 O O . ILE A 1 100 ? -6.783 -2.680 10.951 1.00 96.69 100 ILE A O 1
ATOM 770 N N . LYS A 1 101 ? -8.170 -4.208 11.818 1.00 96.69 101 LYS A N 1
ATOM 771 C CA . LYS A 1 101 ? -9.154 -3.214 12.255 1.00 96.69 101 LYS A CA 1
ATOM 772 C C . LYS A 1 101 ? -8.645 -2.512 13.512 1.00 96.69 101 LYS A C 1
ATOM 774 O O . LYS A 1 101 ? -8.263 -3.177 14.472 1.00 96.69 101 LYS A O 1
ATOM 779 N N . SER A 1 102 ? -8.679 -1.183 13.523 1.00 97.19 102 SER A N 1
ATOM 780 C CA . SER A 1 102 ? -8.397 -0.405 14.730 1.00 97.19 102 SER A CA 1
ATOM 781 C C . SER A 1 102 ? -9.704 -0.092 15.446 1.00 97.19 102 SER A C 1
ATOM 783 O O . SER A 1 102 ? -10.503 0.698 14.948 1.00 97.19 102 SER A O 1
ATOM 785 N N . PHE A 1 103 ? -9.937 -0.716 16.603 1.00 95.81 103 PHE A N 1
ATOM 786 C CA . PHE A 1 103 ? -11.151 -0.488 17.394 1.00 95.81 103 PHE A CA 1
ATOM 787 C C . PHE A 1 103 ? -11.243 0.956 17.886 1.00 95.81 103 PHE A C 1
ATOM 789 O O . PHE A 1 103 ? -12.264 1.597 17.675 1.00 95.81 103 PHE A O 1
ATOM 796 N N . PHE A 1 104 ? -10.145 1.487 18.426 1.00 97.12 104 PHE A N 1
ATOM 797 C CA . PHE A 1 104 ? -10.089 2.852 18.943 1.00 97.12 104 PHE A CA 1
ATOM 798 C C . PHE A 1 104 ? -10.354 3.905 17.859 1.00 97.12 104 PHE A C 1
ATOM 800 O O . PHE A 1 104 ? -11.209 4.765 18.031 1.00 97.12 104 PHE A O 1
ATOM 807 N N . LEU A 1 105 ? -9.678 3.812 16.704 1.00 97.06 105 LEU A N 1
ATOM 808 C CA . LEU A 1 105 ? -9.917 4.757 15.604 1.00 97.06 105 LEU A CA 1
ATOM 809 C C . LEU A 1 105 ? -11.319 4.608 15.018 1.00 97.06 105 LEU A C 1
ATOM 811 O O . LEU A 1 105 ? -11.916 5.599 14.612 1.00 97.06 105 LEU A O 1
ATOM 815 N N . SER A 1 106 ? -11.840 3.379 14.975 1.00 97.38 106 SER A N 1
ATOM 816 C CA . SER A 1 106 ? -13.190 3.151 14.467 1.00 97.38 106 SER A CA 1
ATOM 817 C C . SER A 1 106 ? -14.249 3.791 15.363 1.00 97.38 106 SER A C 1
ATOM 819 O O . SER A 1 106 ? -15.195 4.385 14.857 1.00 97.38 106 SER A O 1
ATOM 821 N N . GLU A 1 107 ? -14.084 3.690 16.683 1.00 97.25 107 GLU A N 1
ATOM 822 C CA . GLU A 1 107 ? -14.976 4.312 17.665 1.00 97.25 107 GLU A CA 1
ATOM 823 C C . GLU A 1 107 ? -14.866 5.839 17.638 1.00 97.25 107 GLU A C 1
ATOM 825 O O . GLU A 1 107 ? -15.883 6.523 17.604 1.00 97.25 107 GLU A O 1
ATOM 830 N N . LEU A 1 108 ? -13.642 6.368 17.554 1.00 97.62 108 LEU A N 1
ATOM 831 C CA . LEU A 1 108 ? -13.395 7.808 17.510 1.00 97.62 108 LEU A CA 1
ATOM 832 C C . LEU A 1 108 ? -14.005 8.482 16.269 1.00 97.62 108 LEU A C 1
ATOM 834 O O . LEU A 1 108 ? -14.522 9.590 16.364 1.00 97.62 108 LEU A O 1
ATOM 838 N N . ILE A 1 109 ? -13.924 7.834 15.103 1.00 97.25 109 ILE A N 1
ATOM 839 C CA . ILE A 1 109 ? -14.391 8.394 13.820 1.00 97.25 109 ILE A CA 1
ATOM 840 C C . ILE A 1 109 ? -15.857 8.020 13.537 1.00 97.25 109 ILE A C 1
ATOM 842 O O . ILE A 1 109 ? -16.510 8.651 12.710 1.00 97.25 109 ILE A O 1
ATOM 846 N N . GLY A 1 110 ? -16.389 6.989 14.201 1.00 96.56 110 GLY A N 1
ATOM 847 C CA . GLY A 1 110 ? -17.714 6.440 13.902 1.00 96.56 110 GLY A CA 1
ATOM 848 C C . GLY A 1 110 ? -17.775 5.661 12.580 1.00 96.56 110 GLY A C 1
ATOM 849 O O . GLY A 1 110 ? -18.850 5.494 12.010 1.00 96.56 110 GLY A O 1
ATOM 850 N N . ALA A 1 111 ? -16.635 5.179 12.072 1.00 97.19 111 ALA A N 1
ATOM 851 C CA . ALA A 1 111 ? -16.528 4.431 10.816 1.00 97.19 111 ALA A CA 1
ATOM 852 C C . ALA A 1 111 ? -15.626 3.197 10.969 1.00 97.19 111 ALA A C 1
ATOM 854 O O . ALA A 1 111 ? -14.817 3.113 11.885 1.00 97.19 111 ALA A O 1
ATOM 855 N N . ASN A 1 112 ? -15.721 2.219 10.064 1.00 97.00 112 ASN A N 1
ATOM 856 C CA . ASN A 1 112 ? -14.832 1.053 10.099 1.00 97.00 112 ASN A CA 1
ATOM 857 C C . ASN A 1 112 ? -13.435 1.414 9.571 1.00 97.00 112 ASN A C 1
ATOM 859 O O . ASN A 1 112 ? -13.232 1.490 8.361 1.00 97.00 112 ASN A O 1
ATOM 863 N N . VAL A 1 113 ? -12.466 1.584 10.473 1.00 97.62 113 VAL A N 1
ATOM 864 C CA . VAL A 1 113 ? -11.087 1.947 10.122 1.00 97.62 113 VAL A CA 1
ATOM 865 C C . VAL A 1 113 ? -10.174 0.726 10.176 1.00 97.62 113 VAL A C 1
ATOM 867 O O . VAL A 1 113 ? -10.038 0.062 11.209 1.00 97.62 113 VAL A O 1
ATOM 870 N N . PHE A 1 114 ? -9.500 0.465 9.058 1.00 97.50 114 PHE A N 1
ATOM 871 C CA . PHE A 1 114 ? -8.511 -0.598 8.918 1.00 97.50 114 PHE A CA 1
ATOM 872 C C . PHE A 1 114 ? -7.129 -0.006 8.651 1.00 97.50 114 PHE A C 1
ATOM 874 O O . PHE A 1 114 ? -6.973 0.907 7.844 1.00 97.50 114 PHE A O 1
ATOM 881 N N . LEU A 1 115 ? -6.119 -0.544 9.328 1.00 96.62 115 LEU A N 1
ATOM 882 C CA . LEU A 1 115 ? -4.729 -0.137 9.212 1.00 96.62 115 LEU A CA 1
ATOM 883 C C . LEU A 1 115 ? -3.956 -1.185 8.419 1.00 96.62 115 LEU A C 1
ATOM 885 O O . LEU A 1 115 ? -3.839 -2.345 8.828 1.00 96.62 115 LEU A O 1
ATOM 889 N N . LYS A 1 116 ? -3.389 -0.751 7.294 1.00 96.75 116 LYS A N 1
ATOM 890 C CA . LYS A 1 116 ? -2.458 -1.541 6.495 1.00 96.75 116 LYS A CA 1
ATOM 891 C C . LYS A 1 116 ? -1.039 -1.289 6.998 1.00 96.75 116 LYS A C 1
ATOM 893 O O . LYS A 1 116 ? -0.484 -0.211 6.801 1.00 96.75 116 LYS A O 1
ATOM 898 N N . THR A 1 117 ? -0.455 -2.265 7.685 1.00 95.50 117 THR A N 1
ATOM 899 C CA . THR A 1 117 ? 0.805 -2.075 8.421 1.00 95.50 117 THR A CA 1
ATOM 900 C C . THR A 1 117 ? 2.041 -2.254 7.530 1.00 95.50 117 THR A C 1
ATOM 902 O O . THR A 1 117 ? 2.857 -3.150 7.735 1.00 95.50 117 THR A O 1
ATOM 905 N N . GLU A 1 118 ? 2.215 -1.384 6.529 1.00 95.75 118 GLU A N 1
ATOM 906 C CA . GLU A 1 118 ? 3.373 -1.437 5.612 1.00 95.75 118 GLU A CA 1
ATOM 907 C C . GLU A 1 118 ? 4.728 -1.205 6.301 1.00 95.75 118 GLU A C 1
ATOM 909 O O . GLU A 1 118 ? 5.755 -1.613 5.770 1.00 95.75 118 GLU A O 1
ATOM 914 N N . PHE A 1 119 ? 4.752 -0.644 7.514 1.00 94.06 119 PHE A N 1
ATOM 915 C CA . PHE A 1 119 ? 5.977 -0.550 8.316 1.00 94.06 119 PHE A CA 1
ATOM 916 C C . PHE A 1 119 ? 6.534 -1.921 8.748 1.00 94.06 119 PHE A C 1
ATOM 918 O O . PHE A 1 119 ? 7.678 -2.013 9.171 1.00 94.06 119 PHE A O 1
ATOM 925 N N . GLN A 1 120 ? 5.743 -2.997 8.646 1.00 94.69 120 GLN A N 1
ATOM 926 C CA . GLN A 1 120 ? 6.192 -4.369 8.924 1.00 94.69 120 GLN A CA 1
ATOM 927 C C . GLN A 1 120 ? 6.824 -5.061 7.703 1.00 94.69 120 GLN A C 1
ATOM 929 O O . GLN A 1 120 ? 7.072 -6.274 7.748 1.00 94.69 120 GLN A O 1
ATOM 934 N N . GLN A 1 121 ? 7.019 -4.336 6.597 1.00 94.25 121 GLN A N 1
ATOM 935 C CA . GLN A 1 121 ? 7.839 -4.802 5.480 1.00 94.25 121 GLN A CA 1
ATOM 936 C C . GLN A 1 121 ? 9.305 -4.927 5.888 1.00 94.25 121 GLN A C 1
ATOM 938 O O . GLN A 1 121 ? 9.739 -4.322 6.864 1.00 94.25 121 GLN A O 1
ATOM 943 N N . PHE A 1 122 ? 10.077 -5.689 5.112 1.00 89.94 122 PHE A N 1
ATOM 944 C CA . PHE A 1 122 ? 11.492 -5.944 5.395 1.00 89.94 122 PHE A CA 1
ATOM 945 C C . PHE A 1 122 ? 12.317 -4.654 5.540 1.00 89.94 122 PHE A C 1
ATOM 947 O O . PHE A 1 122 ? 13.083 -4.516 6.485 1.00 89.94 122 PHE A O 1
ATOM 954 N N . THR A 1 123 ? 12.098 -3.676 4.661 1.00 91.38 123 THR A N 1
ATOM 955 C CA . THR A 1 123 ? 12.765 -2.362 4.704 1.00 91.38 123 THR A CA 1
ATOM 956 C C . THR A 1 123 ? 12.044 -1.331 5.577 1.00 91.38 123 THR A C 1
ATOM 958 O O . THR A 1 123 ? 12.399 -0.155 5.570 1.00 91.38 123 THR A O 1
ATOM 961 N N . GLY A 1 124 ? 11.005 -1.733 6.316 1.00 93.00 124 GLY A N 1
ATOM 962 C CA . GLY A 1 124 ? 10.248 -0.843 7.199 1.00 93.00 124 GLY A CA 1
ATOM 963 C C . GLY A 1 124 ? 9.320 0.145 6.482 1.00 93.00 124 GLY A C 1
ATOM 964 O O . GLY A 1 124 ? 8.766 1.038 7.120 1.00 93.00 124 GLY A O 1
ATOM 965 N N . SER A 1 125 ? 9.128 0.021 5.164 1.00 94.06 125 SER A N 1
ATOM 966 C CA . SER A 1 125 ? 8.216 0.881 4.402 1.00 94.06 125 SER A CA 1
ATOM 967 C C . SER A 1 125 ? 7.644 0.193 3.157 1.00 94.06 125 SER A C 1
ATOM 969 O O . SER A 1 125 ? 8.114 -0.859 2.727 1.00 94.06 125 SER A O 1
ATOM 971 N N . PHE A 1 126 ? 6.635 0.814 2.539 1.00 95.25 126 PHE A N 1
ATOM 972 C CA . PHE A 1 126 ? 5.971 0.291 1.337 1.00 95.25 126 PHE A CA 1
ATOM 973 C C . PHE A 1 126 ? 6.860 0.289 0.082 1.00 95.25 126 PHE A C 1
ATOM 975 O O . PHE A 1 126 ? 6.532 -0.387 -0.894 1.00 95.25 126 PHE A O 1
ATOM 982 N N . LYS A 1 127 ? 7.962 1.053 0.090 1.00 94.44 127 LYS A N 1
ATOM 983 C CA . LYS A 1 127 ? 8.816 1.295 -1.086 1.00 94.44 127 LYS A CA 1
ATOM 984 C C . LYS A 1 127 ? 9.450 0.023 -1.639 1.00 94.44 127 LYS A C 1
ATOM 986 O O . LYS A 1 127 ? 9.711 -0.044 -2.834 1.00 94.44 127 LYS A O 1
ATOM 991 N N . GLU A 1 128 ? 9.590 -1.006 -0.805 1.00 91.81 128 GLU A N 1
ATOM 992 C CA . GLU A 1 128 ? 10.038 -2.340 -1.215 1.00 91.81 128 GLU A CA 1
ATOM 993 C C . GLU A 1 128 ? 9.267 -2.891 -2.424 1.00 91.81 128 GLU A C 1
ATOM 995 O O . GLU A 1 128 ? 9.825 -3.614 -3.240 1.00 91.81 128 GLU A O 1
ATOM 1000 N N . ARG A 1 129 ? 7.983 -2.535 -2.559 1.00 93.88 129 ARG A N 1
ATOM 1001 C CA . ARG A 1 129 ? 7.114 -2.995 -3.651 1.00 93.88 129 ARG A CA 1
ATOM 1002 C C . ARG A 1 129 ? 7.477 -2.420 -5.015 1.00 93.88 129 ARG A C 1
ATOM 1004 O O . ARG A 1 129 ? 7.144 -3.048 -6.005 1.00 93.88 129 ARG A O 1
ATOM 1011 N N . GLY A 1 130 ? 8.060 -1.223 -5.057 1.00 92.62 130 GLY A N 1
ATOM 1012 C CA . GLY A 1 130 ? 8.439 -0.558 -6.307 1.00 92.62 130 GLY A CA 1
ATOM 1013 C C . GLY A 1 130 ? 9.919 -0.713 -6.652 1.00 92.62 130 GLY A C 1
ATOM 1014 O O . GLY A 1 130 ? 10.310 -0.406 -7.768 1.00 92.62 130 GLY A O 1
ATOM 1015 N N . ALA A 1 131 ? 10.741 -1.156 -5.697 1.00 91.19 131 ALA A N 1
ATOM 1016 C CA . ALA A 1 131 ? 12.172 -1.363 -5.904 1.00 91.19 131 ALA A CA 1
ATOM 1017 C C . ALA A 1 131 ? 12.509 -2.723 -6.545 1.00 91.19 131 ALA A C 1
ATOM 1019 O O . ALA A 1 131 ? 13.649 -2.924 -6.958 1.00 91.19 131 ALA A O 1
ATOM 1020 N N . ARG A 1 132 ? 11.548 -3.651 -6.580 1.00 82.31 132 ARG A N 1
ATOM 1021 C CA . ARG A 1 132 ? 11.669 -4.997 -7.156 1.00 82.31 132 ARG A CA 1
ATOM 1022 C C . ARG A 1 132 ? 10.909 -5.081 -8.465 1.00 82.31 132 ARG A C 1
ATOM 1024 O O . ARG A 1 132 ? 11.417 -5.779 -9.364 1.00 82.31 132 ARG A O 1
#

Foldseek 3Di:
DDDDDDDDDDDPDPDPPDPDDPDDDDDDDDDDDDDDDDDDDDDDDDDDPPPPDPPDPDPPPPPPPQDPVNVVQVVDPDHPVNVVVLCVVCVVPWDQFDWAWDPVVCVVVVHTDIDRQQCPIPVRHPCSSVVD

InterPro domains:
  IPR036052 Tryptophan synthase beta chain-like, PALP domain superfamily [G3DSA:3.40.50.1100] (85-125)
  IPR036052 Tryptophan synthase beta chain-like, PALP domain superfamily [SSF53686] (79-131)

Organism: NCBI:txid267567

Sequence (132 aa):
MIRCLLSSAPRAAARCRKWQGVTSQHAARRIVAPQELRAFSGVADDGEEIVDAPPSPPPEAPKRKISQRDTYLEELPVTFSDISRANVAIRTGVKRTPCIKSFFLSELIGANVFLKTEFQQFTGSFKERGAR